Protein AF-A0A975WSJ7-F1 (afdb_monomer_lite)

Structure (mmCIF, N/CA/C/O backbone):
data_AF-A0A975WSJ7-F1
#
_entry.id   AF-A0A975WSJ7-F1
#
loop_
_atom_site.group_PDB
_atom_site.id
_atom_site.type_symbol
_atom_site.label_atom_id
_atom_site.label_alt_id
_atom_site.label_comp_id
_atom_site.label_asym_id
_atom_site.label_entity_id
_atom_site.label_seq_id
_atom_site.pdbx_PDB_ins_code
_atom_site.Cartn_x
_atom_site.Cartn_y
_atom_site.Cartn_z
_atom_site.occupancy
_atom_site.B_iso_or_equiv
_atom_site.auth_seq_id
_atom_site.auth_comp_id
_atom_site.auth_asym_id
_atom_site.auth_atom_id
_atom_site.pdbx_PDB_model_num
ATOM 1 N N . MET A 1 1 ? 7.793 27.427 -11.132 1.00 42.72 1 MET A N 1
ATOM 2 C CA . MET A 1 1 ? 8.773 26.764 -10.246 1.00 42.72 1 MET A CA 1
ATOM 3 C C . MET A 1 1 ? 7.985 26.330 -9.019 1.00 42.72 1 MET A C 1
ATOM 5 O O . MET A 1 1 ? 7.402 27.205 -8.399 1.00 42.72 1 MET A O 1
ATOM 9 N N . ARG A 1 2 ? 7.784 25.024 -8.788 1.00 55.53 2 ARG A N 1
ATOM 10 C CA . ARG A 1 2 ? 7.001 24.544 -7.627 1.00 55.53 2 ARG A CA 1
ATOM 11 C C . ARG A 1 2 ? 7.809 24.794 -6.350 1.00 55.53 2 ARG A C 1
ATOM 13 O O . ARG A 1 2 ? 9.030 24.651 -6.396 1.00 55.53 2 ARG A O 1
ATOM 20 N N . ASP A 1 3 ? 7.142 25.199 -5.273 1.00 55.47 3 ASP A N 1
ATOM 21 C CA . ASP A 1 3 ? 7.777 25.447 -3.978 1.00 55.47 3 ASP A CA 1
ATOM 22 C C . ASP A 1 3 ? 8.315 24.125 -3.410 1.00 55.47 3 ASP A C 1
ATOM 24 O O . ASP A 1 3 ? 7.569 23.172 -3.187 1.00 55.47 3 ASP A O 1
ATOM 28 N N . LEU A 1 4 ? 9.633 24.042 -3.229 1.00 57.75 4 LEU A N 1
ATOM 29 C CA . LEU A 1 4 ? 10.292 22.853 -2.687 1.00 57.75 4 LEU A CA 1
ATOM 30 C C . LEU A 1 4 ? 9.994 22.660 -1.189 1.00 57.75 4 LEU A C 1
ATOM 32 O O . LEU A 1 4 ? 10.205 21.561 -0.677 1.00 57.75 4 LEU A O 1
ATOM 36 N N . ASN A 1 5 ? 9.479 23.685 -0.498 1.00 56.44 5 ASN A N 1
ATOM 37 C CA . ASN A 1 5 ? 9.131 23.607 0.923 1.00 56.44 5 ASN A CA 1
ATOM 38 C C . ASN A 1 5 ? 7.891 22.742 1.190 1.00 56.44 5 ASN A C 1
ATOM 40 O O . ASN A 1 5 ? 7.797 22.118 2.245 1.00 56.44 5 ASN A O 1
ATOM 44 N N . GLU A 1 6 ? 6.952 22.653 0.244 1.00 58.94 6 GLU A N 1
ATOM 45 C CA . GLU A 1 6 ? 5.761 21.807 0.412 1.00 58.94 6 GLU A CA 1
ATOM 46 C C . GLU A 1 6 ? 6.108 20.314 0.327 1.00 58.94 6 GLU A C 1
ATOM 48 O O . GLU A 1 6 ? 5.535 19.497 1.047 1.00 58.94 6 GLU A O 1
ATOM 53 N N . VAL A 1 7 ? 7.090 19.949 -0.505 1.00 62.34 7 VAL A N 1
ATOM 54 C CA . VAL A 1 7 ? 7.461 18.545 -0.745 1.00 62.34 7 VAL A CA 1
ATOM 55 C C . VAL A 1 7 ? 8.227 17.948 0.442 1.00 62.34 7 VAL A C 1
ATOM 57 O O . VAL A 1 7 ? 7.993 16.798 0.808 1.00 62.34 7 VAL A O 1
ATOM 60 N N . THR A 1 8 ? 9.108 18.717 1.087 1.00 70.56 8 THR A N 1
ATOM 61 C CA . THR A 1 8 ? 9.907 18.246 2.239 1.00 70.56 8 THR A CA 1
ATOM 62 C C . THR A 1 8 ? 9.124 18.224 3.554 1.00 70.56 8 THR A C 1
ATOM 64 O O . THR A 1 8 ? 9.498 17.517 4.490 1.00 70.56 8 THR A O 1
ATOM 67 N N . SER A 1 9 ? 7.998 18.939 3.632 1.00 77.25 9 SER A N 1
ATOM 68 C CA . SER A 1 9 ? 7.127 18.951 4.813 1.00 77.25 9 SER A CA 1
ATOM 69 C C . SER A 1 9 ? 6.647 17.547 5.211 1.00 77.25 9 SER A C 1
ATOM 71 O O . SER A 1 9 ? 6.580 17.230 6.398 1.00 77.25 9 SER A O 1
ATOM 73 N N . CYS A 1 10 ? 6.392 16.665 4.237 1.00 76.75 10 CYS A N 1
ATOM 74 C CA . CYS A 1 10 ? 5.966 15.287 4.496 1.00 76.75 10 CYS A CA 1
ATOM 75 C C . CYS A 1 10 ? 7.014 14.490 5.297 1.00 76.75 10 CYS A C 1
ATOM 77 O O . CYS A 1 10 ? 6.670 13.813 6.265 1.00 76.75 10 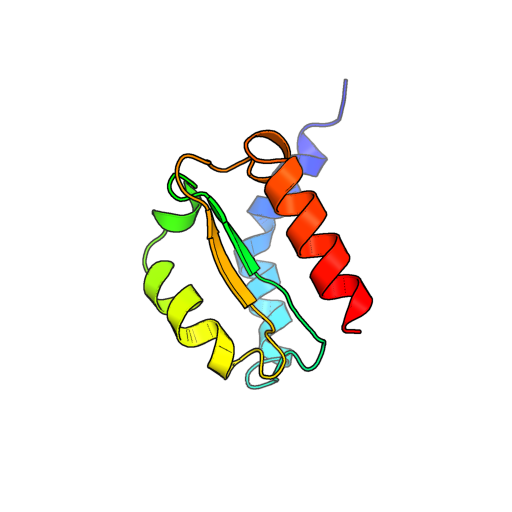CYS A O 1
ATOM 79 N N . THR A 1 11 ? 8.302 14.624 4.961 1.00 81.25 11 THR A N 1
ATOM 80 C CA . THR A 1 11 ? 9.382 13.908 5.661 1.00 81.25 11 THR A CA 1
ATOM 81 C C . THR A 1 11 ? 9.706 14.510 7.029 1.00 81.25 11 THR A C 1
ATOM 83 O O . THR A 1 11 ? 10.121 13.786 7.926 1.00 81.25 11 THR A O 1
ATOM 86 N N . ASN A 1 12 ? 9.479 15.812 7.225 1.00 89.56 12 ASN A N 1
ATOM 87 C CA . ASN A 1 12 ? 9.749 16.496 8.498 1.00 89.56 12 ASN A CA 1
ATOM 88 C C . ASN A 1 12 ? 8.734 16.162 9.604 1.00 89.56 12 ASN A C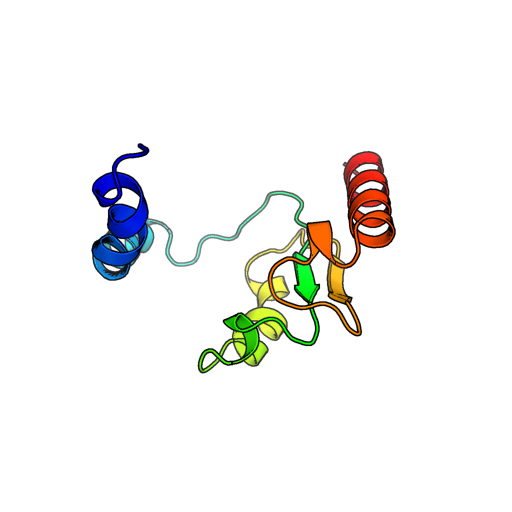 1
ATOM 90 O O . ASN A 1 12 ? 8.989 16.441 10.771 1.00 89.56 12 ASN A O 1
ATOM 94 N N . ASN A 1 13 ? 7.583 15.590 9.248 1.00 92.56 13 ASN A N 1
ATOM 95 C CA . ASN A 1 13 ? 6.493 15.311 10.182 1.00 92.56 13 ASN A CA 1
ATOM 96 C C . ASN A 1 13 ? 6.344 13.820 10.517 1.00 92.56 13 ASN A C 1
ATOM 98 O O . ASN A 1 13 ? 5.336 13.449 11.108 1.00 92.56 13 ASN A O 1
ATOM 102 N N . LEU A 1 14 ? 7.305 12.955 10.169 1.00 92.06 14 LEU A N 1
ATOM 103 C CA . LEU A 1 14 ? 7.189 11.511 10.427 1.00 92.06 14 LEU A CA 1
ATOM 104 C C . LEU A 1 14 ? 7.010 11.194 11.923 1.00 92.06 14 LEU A C 1
ATOM 106 O O . LEU A 1 14 ? 6.062 10.492 12.274 1.00 92.06 14 LEU A O 1
ATOM 110 N N . ASP A 1 15 ? 7.829 11.785 12.801 1.00 94.50 15 ASP A N 1
ATOM 111 C CA . ASP A 1 15 ? 7.713 11.593 14.257 1.00 94.50 15 ASP A CA 1
ATOM 112 C C . ASP A 1 15 ? 6.381 12.130 14.793 1.00 94.50 15 ASP A C 1
ATOM 114 O O . ASP A 1 15 ? 5.695 11.483 15.584 1.00 94.50 15 ASP A O 1
ATOM 118 N N . ARG A 1 16 ? 5.955 13.299 14.302 1.00 94.50 16 ARG A N 1
ATOM 119 C CA . ARG A 1 16 ? 4.691 13.902 14.726 1.00 94.50 16 ARG A CA 1
ATOM 120 C C . ARG A 1 16 ? 3.481 13.092 14.259 1.00 94.50 16 ARG A C 1
ATOM 122 O O . ARG A 1 16 ? 2.514 12.950 15.003 1.00 94.50 16 ARG A O 1
ATOM 129 N N . ASN A 1 17 ? 3.530 12.555 13.042 1.00 94.56 17 ASN A N 1
ATOM 130 C CA . ASN A 1 17 ? 2.497 11.672 12.512 1.00 94.56 17 ASN A CA 1
ATOM 131 C C . ASN A 1 17 ? 2.401 10.396 13.356 1.00 94.56 17 ASN A C 1
ATOM 133 O O . ASN A 1 17 ? 1.289 9.985 13.682 1.00 94.56 17 ASN A O 1
ATOM 137 N N . TRP A 1 18 ? 3.539 9.821 13.759 1.00 94.06 18 TRP A N 1
ATOM 138 C CA . TRP A 1 18 ? 3.586 8.677 14.672 1.00 94.06 18 TRP A CA 1
ATOM 139 C C . TRP A 1 18 ? 2.919 8.987 16.021 1.00 94.06 18 TRP A C 1
ATOM 141 O O . TRP A 1 18 ? 2.033 8.249 16.449 1.00 94.06 18 TRP A O 1
ATOM 151 N N . GLU A 1 19 ? 3.261 10.114 16.657 1.00 96.44 19 GLU A N 1
ATOM 152 C CA . GLU A 1 19 ? 2.648 10.539 17.927 1.00 96.44 19 GLU A CA 1
ATOM 153 C C . GLU A 1 19 ? 1.125 10.691 17.828 1.00 96.44 19 GLU A C 1
ATOM 155 O O . GLU A 1 19 ? 0.391 10.277 18.724 1.00 96.44 19 GLU A O 1
ATOM 160 N N . VAL A 1 20 ? 0.633 11.291 16.741 1.00 96.38 20 VAL A N 1
ATOM 161 C CA . VAL A 1 20 ? -0.805 11.526 16.544 1.00 96.38 20 VAL A CA 1
ATOM 162 C C . VAL A 1 20 ? -1.549 10.217 16.264 1.00 96.38 20 VAL A C 1
ATOM 164 O O . VAL A 1 20 ? -2.674 10.038 16.735 1.00 96.38 20 VAL A O 1
ATOM 167 N N . GLN A 1 21 ? -0.932 9.283 15.537 1.00 96.00 21 GLN A N 1
ATOM 168 C CA . GLN A 1 21 ? -1.526 7.981 15.226 1.00 96.00 21 GLN A CA 1
ATOM 169 C C . GLN A 1 21 ? -1.604 7.034 16.431 1.00 96.00 21 GLN A C 1
ATOM 171 O O . GLN A 1 21 ? -2.337 6.051 16.352 1.00 96.00 21 GLN A O 1
ATOM 176 N N . ALA A 1 22 ? -0.962 7.344 17.564 1.00 96.00 22 ALA A N 1
ATOM 177 C CA . ALA A 1 22 ? -1.086 6.559 18.799 1.00 96.00 22 ALA A CA 1
ATOM 178 C C . ALA A 1 22 ? -2.549 6.395 19.263 1.00 96.00 22 ALA A C 1
ATOM 180 O O . ALA A 1 22 ? -2.913 5.376 19.840 1.00 96.00 22 ALA A O 1
ATOM 181 N N . ALA A 1 23 ? -3.428 7.355 18.949 1.00 96.44 23 ALA A N 1
ATOM 182 C CA . ALA A 1 23 ? -4.862 7.246 19.235 1.00 96.44 23 ALA A CA 1
ATOM 183 C C . ALA A 1 23 ? -5.578 6.124 18.450 1.00 96.44 23 ALA A C 1
ATOM 185 O O . ALA A 1 23 ? -6.709 5.773 18.782 1.00 96.44 23 ALA A O 1
ATOM 186 N N . LEU A 1 24 ? -4.946 5.585 17.404 1.00 95.81 24 LEU A N 1
ATOM 187 C CA . LEU A 1 24 ? -5.459 4.511 16.551 1.00 95.81 24 LEU A CA 1
ATOM 188 C C . LEU A 1 24 ? -4.787 3.160 16.843 1.00 95.81 24 LEU A C 1
ATOM 190 O O . LEU A 1 24 ? -5.030 2.188 16.126 1.00 95.81 24 LEU A O 1
ATOM 194 N N . GLU A 1 25 ? -3.935 3.083 17.868 1.00 95.50 25 GLU A N 1
ATOM 195 C CA . GLU A 1 25 ? -3.215 1.860 18.211 1.00 95.50 25 GLU A CA 1
ATOM 196 C C . GLU A 1 25 ? -4.185 0.695 18.486 1.00 95.50 25 GLU A C 1
ATOM 198 O O . GLU A 1 25 ? -5.173 0.823 19.210 1.00 95.50 25 GLU A O 1
ATOM 203 N N . GLY A 1 26 ? -3.908 -0.459 17.873 1.00 94.88 26 GLY A N 1
ATOM 204 C CA . GLY A 1 26 ? -4.725 -1.669 17.995 1.00 94.88 26 GLY A CA 1
ATOM 205 C C . GLY A 1 26 ? -5.966 -1.721 17.094 1.00 94.88 26 GLY A C 1
ATOM 206 O O . GLY A 1 26 ? -6.610 -2.770 17.036 1.00 94.88 26 GLY A O 1
ATOM 207 N N . LEU A 1 27 ? -6.297 -0.648 16.366 1.00 97.06 27 LEU A N 1
ATOM 208 C CA . LEU A 1 27 ? -7.378 -0.672 15.378 1.00 97.06 27 LEU A CA 1
ATOM 209 C C . LEU A 1 27 ? -6.942 -1.366 14.079 1.00 97.06 27 LEU A C 1
ATOM 211 O O . LEU A 1 27 ? -5.783 -1.306 13.671 1.00 97.06 27 LEU A O 1
ATOM 215 N N . LEU A 1 28 ? -7.903 -2.017 13.418 1.00 97.50 28 LEU A N 1
ATOM 216 C CA . LEU A 1 28 ? -7.709 -2.674 12.124 1.00 97.50 28 LEU A CA 1
ATOM 217 C C . LEU A 1 28 ? -8.157 -1.768 10.972 1.00 97.50 28 LEU A C 1
ATOM 219 O O . LEU A 1 28 ? -9.095 -0.981 11.110 1.00 97.50 28 LEU A O 1
ATOM 223 N N . VAL A 1 29 ? -7.538 -1.940 9.804 1.00 97.06 29 VAL A N 1
ATOM 224 C CA . VAL A 1 29 ? -7.963 -1.300 8.552 1.00 97.06 29 VAL A CA 1
ATOM 225 C C . VAL A 1 29 ? -9.046 -2.165 7.901 1.00 97.06 29 VAL A C 1
ATOM 227 O O . VAL A 1 29 ? -8.747 -3.135 7.209 1.00 97.06 29 VAL A O 1
ATOM 230 N N . ASP A 1 30 ? -10.317 -1.830 8.139 1.00 96.50 30 ASP A N 1
ATOM 231 C CA . ASP A 1 30 ? -11.469 -2.653 7.721 1.00 96.50 30 ASP A CA 1
ATOM 232 C C . ASP A 1 30 ? -12.033 -2.313 6.322 1.00 96.50 30 ASP A C 1
ATOM 234 O O . ASP A 1 30 ? -13.131 -2.735 5.950 1.00 96.50 30 ASP A O 1
ATOM 238 N N . VAL A 1 31 ? -11.295 -1.550 5.517 1.00 96.56 31 VAL A N 1
ATOM 239 C CA . VAL A 1 31 ? -11.636 -1.315 4.105 1.00 96.56 31 VAL A CA 1
ATOM 240 C C . VAL A 1 31 ? -10.966 -2.371 3.219 1.00 96.56 31 VAL A C 1
ATOM 242 O O . VAL A 1 31 ? -9.845 -2.782 3.528 1.00 96.56 31 VAL A O 1
ATOM 245 N N . PRO A 1 32 ? -11.607 -2.826 2.124 1.00 97.69 32 PRO A N 1
ATOM 246 C CA .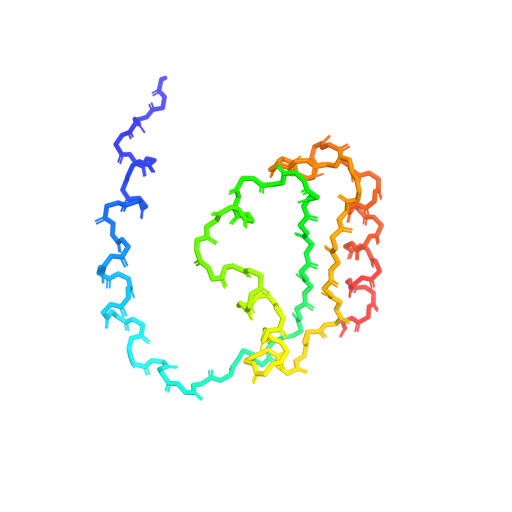 PRO A 1 32 ? -10.933 -3.654 1.130 1.00 97.69 32 PRO A CA 1
ATOM 247 C C . PRO A 1 32 ? -9.657 -2.975 0.629 1.00 97.69 32 PRO A C 1
ATOM 249 O O . PRO A 1 32 ? -9.668 -1.783 0.316 1.00 97.69 32 PRO A O 1
ATOM 252 N N . ALA A 1 33 ? -8.559 -3.724 0.558 1.00 97.81 33 ALA A N 1
ATOM 253 C CA . ALA A 1 33 ? -7.251 -3.187 0.193 1.00 97.81 33 ALA A CA 1
ATOM 254 C C . ALA A 1 33 ? -6.520 -4.084 -0.812 1.00 97.81 33 ALA A C 1
ATOM 256 O O . ALA A 1 33 ? -6.722 -5.299 -0.845 1.00 97.81 33 ALA A O 1
ATOM 257 N N . LEU A 1 34 ? -5.634 -3.475 -1.597 1.00 97.44 34 LEU A N 1
ATOM 258 C CA . LEU A 1 34 ? -4.729 -4.113 -2.551 1.00 97.44 34 LEU A CA 1
ATOM 259 C C . LEU A 1 34 ? -3.323 -3.553 -2.314 1.00 97.44 34 LEU A C 1
ATOM 261 O O . LEU A 1 34 ? -3.155 -2.335 -2.255 1.00 97.44 34 LEU A O 1
ATOM 265 N N . TYR A 1 35 ? -2.321 -4.424 -2.203 1.00 97.62 35 TYR A N 1
ATOM 266 C CA . TYR A 1 35 ? -0.917 -4.030 -2.097 1.00 97.62 35 TYR A CA 1
ATOM 267 C C . TYR A 1 35 ? -0.100 -4.582 -3.264 1.00 97.62 35 TYR A C 1
ATOM 269 O O . TYR A 1 35 ? -0.077 -5.789 -3.508 1.00 97.62 35 TYR A O 1
ATOM 277 N N . LEU A 1 36 ? 0.601 -3.689 -3.961 1.00 97.88 36 LEU A N 1
ATOM 278 C CA . LEU A 1 36 ? 1.498 -4.008 -5.067 1.00 97.88 36 LEU A CA 1
ATOM 279 C C . LEU A 1 36 ? 2.828 -3.286 -4.846 1.00 97.88 36 LEU A C 1
ATOM 281 O O . LEU A 1 36 ? 2.834 -2.095 -4.536 1.00 97.88 36 LEU A O 1
ATOM 285 N N . VAL A 1 37 ? 3.946 -3.982 -5.039 1.00 97.81 37 VAL A N 1
ATOM 286 C CA . VAL A 1 37 ? 5.295 -3.408 -4.917 1.00 97.81 37 VAL A CA 1
ATOM 287 C C . VAL A 1 37 ? 6.212 -3.951 -6.007 1.00 97.81 37 VAL A C 1
ATOM 289 O O . VAL A 1 37 ? 6.064 -5.096 -6.425 1.00 97.81 37 VAL A O 1
ATOM 292 N N . GLY A 1 38 ? 7.151 -3.145 -6.499 1.00 97.94 38 GLY A N 1
ATOM 293 C CA . GLY A 1 38 ? 8.171 -3.614 -7.437 1.00 97.94 38 GLY A CA 1
ATOM 294 C C . GLY A 1 38 ? 9.254 -4.438 -6.736 1.00 97.94 38 GLY A C 1
ATOM 295 O O . GLY A 1 38 ? 9.685 -4.096 -5.640 1.00 97.94 38 GLY A O 1
ATOM 296 N N . GLU A 1 39 ? 9.746 -5.496 -7.380 1.00 97.31 39 GLU A N 1
ATOM 297 C CA . GLU A 1 39 ? 10.868 -6.322 -6.890 1.00 97.31 39 GLU A CA 1
ATOM 298 C C . GLU A 1 39 ? 12.117 -5.501 -6.517 1.00 97.31 39 GLU A C 1
ATOM 300 O O . GLU A 1 39 ? 12.872 -5.877 -5.624 1.00 97.31 39 GLU A O 1
ATOM 305 N N . ARG A 1 40 ? 12.346 -4.379 -7.205 1.00 96.69 40 ARG A N 1
ATOM 306 C CA . ARG A 1 40 ? 13.518 -3.506 -7.043 1.00 96.69 40 ARG A CA 1
ATOM 307 C C . ARG A 1 40 ? 13.181 -2.192 -6.340 1.00 96.69 40 ARG A C 1
ATOM 309 O O . ARG A 1 40 ? 13.959 -1.242 -6.436 1.00 96.69 40 ARG A O 1
ATOM 316 N N . ASP A 1 41 ? 12.015 -2.095 -5.704 1.00 97.44 41 ASP A N 1
ATOM 317 C CA . ASP A 1 41 ? 11.616 -0.891 -4.980 1.00 97.44 41 ASP A CA 1
ATOM 318 C C . ASP A 1 41 ? 12.581 -0.629 -3.815 1.00 97.44 41 ASP A C 1
ATOM 320 O O . ASP A 1 41 ? 12.834 -1.493 -2.974 1.00 97.44 41 ASP A O 1
ATOM 324 N N . THR A 1 42 ? 13.120 0.588 -3.748 1.00 94.81 42 THR A N 1
ATOM 325 C CA . THR A 1 42 ? 14.040 1.004 -2.684 1.00 94.81 42 THR A CA 1
ATOM 326 C C . THR A 1 42 ? 13.398 0.963 -1.297 1.00 94.81 42 THR A C 1
ATOM 328 O O . THR A 1 42 ? 14.112 0.812 -0.309 1.00 94.81 42 THR A O 1
ATOM 331 N N . GLY A 1 43 ? 12.067 1.046 -1.204 1.00 92.00 43 GLY A N 1
ATOM 332 C CA . GLY A 1 43 ? 11.327 0.886 0.048 1.00 92.00 43 GLY A CA 1
ATOM 333 C C . GLY A 1 43 ? 11.517 -0.492 0.689 1.00 92.00 43 GLY A C 1
ATOM 334 O O . GLY A 1 43 ? 11.545 -0.590 1.914 1.00 92.00 43 GLY A O 1
ATOM 335 N N . LEU A 1 44 ? 11.755 -1.544 -0.106 1.00 94.94 44 LEU A N 1
ATOM 336 C CA . LEU A 1 44 ? 12.020 -2.897 0.404 1.00 94.94 44 LEU A CA 1
ATOM 337 C C . LEU A 1 44 ? 13.353 -3.003 1.160 1.00 94.94 44 LEU A C 1
ATOM 339 O O . LEU A 1 44 ? 13.528 -3.919 1.962 1.00 94.94 44 LEU A O 1
ATOM 343 N N . ALA A 1 45 ? 14.283 -2.069 0.940 1.00 94.06 45 ALA A N 1
ATOM 344 C CA . ALA A 1 45 ? 15.556 -2.020 1.655 1.00 94.06 45 ALA A CA 1
ATOM 345 C C . ALA A 1 45 ? 15.436 -1.415 3.067 1.00 94.06 45 ALA A C 1
ATOM 347 O O . ALA A 1 45 ? 16.409 -1.439 3.824 1.00 94.06 45 ALA A O 1
ATOM 348 N N . MET A 1 46 ? 14.273 -0.865 3.439 1.00 93.31 46 MET A N 1
ATOM 349 C CA . MET A 1 46 ? 14.056 -0.354 4.791 1.00 93.31 46 MET A CA 1
ATOM 350 C C . MET A 1 46 ? 14.097 -1.499 5.818 1.00 93.31 46 MET A C 1
ATOM 352 O O . MET A 1 46 ? 13.492 -2.552 5.586 1.00 93.31 46 MET A O 1
ATOM 356 N N . PRO A 1 47 ? 14.767 -1.312 6.972 1.00 94.69 47 PRO A N 1
ATOM 357 C CA . PRO A 1 47 ? 14.813 -2.330 8.016 1.00 94.69 47 PRO A CA 1
ATOM 358 C C . PRO A 1 47 ? 13.407 -2.768 8.443 1.00 94.69 47 PRO A C 1
ATOM 360 O O . PRO A 1 47 ? 12.570 -1.932 8.776 1.00 94.69 47 PRO A O 1
ATOM 363 N N . GLY A 1 48 ? 13.148 -4.077 8.438 1.00 94.19 48 GLY A N 1
ATOM 364 C CA . GLY A 1 48 ? 11.867 -4.646 8.864 1.00 94.19 48 GLY A CA 1
ATOM 365 C C . GLY A 1 48 ? 10.753 -4.638 7.809 1.00 94.19 48 GLY A C 1
ATOM 366 O O . GLY A 1 48 ? 9.653 -5.109 8.092 1.00 94.19 48 GLY A O 1
ATOM 367 N N . MET A 1 49 ? 10.983 -4.099 6.603 1.00 94.94 49 MET A N 1
ATOM 368 C CA . MET A 1 49 ? 9.909 -3.930 5.612 1.00 94.94 49 MET A CA 1
ATOM 369 C C . MET A 1 49 ? 9.323 -5.267 5.138 1.00 94.94 49 MET A C 1
ATOM 371 O O . MET A 1 49 ? 8.110 -5.391 4.977 1.00 94.94 49 MET A O 1
ATOM 375 N N . HIS A 1 50 ? 10.162 -6.290 4.966 1.00 93.38 50 HIS A N 1
ATOM 376 C CA . HIS A 1 50 ? 9.712 -7.619 4.550 1.00 93.38 50 HIS A CA 1
ATOM 377 C C . HIS A 1 50 ? 8.802 -8.255 5.608 1.00 93.38 50 HIS A C 1
ATOM 379 O O . HIS A 1 50 ? 7.759 -8.820 5.280 1.00 93.38 50 HIS A O 1
ATOM 385 N N . GLU A 1 51 ? 9.157 -8.114 6.884 1.00 95.69 51 GLU A N 1
ATOM 386 C CA . GLU A 1 51 ? 8.369 -8.587 8.016 1.00 95.69 51 GLU A CA 1
ATOM 387 C C . GLU A 1 51 ? 7.058 -7.809 8.149 1.00 95.69 51 GLU A C 1
ATOM 389 O O . GLU A 1 51 ? 6.021 -8.412 8.429 1.00 95.69 51 GLU A O 1
ATOM 394 N N . ILE A 1 52 ? 7.076 -6.492 7.925 1.00 94.94 52 ILE A N 1
ATOM 395 C CA . ILE A 1 52 ? 5.872 -5.650 7.931 1.00 94.94 52 ILE A CA 1
ATOM 396 C C . ILE A 1 52 ? 4.907 -6.101 6.831 1.00 94.94 52 ILE A C 1
ATOM 398 O O . ILE A 1 52 ? 3.741 -6.369 7.124 1.00 94.94 52 ILE A O 1
ATOM 402 N N . ILE A 1 53 ? 5.385 -6.260 5.592 1.00 95.50 53 ILE A N 1
ATOM 403 C CA . ILE A 1 53 ? 4.562 -6.711 4.458 1.00 95.50 53 ILE A CA 1
ATOM 404 C C . ILE A 1 53 ? 3.995 -8.111 4.728 1.00 95.50 53 ILE A C 1
ATOM 406 O O . ILE A 1 53 ? 2.806 -8.345 4.513 1.00 95.50 53 ILE A O 1
ATOM 410 N N . ALA A 1 54 ? 4.810 -9.030 5.257 1.00 94.56 54 ALA A N 1
ATOM 411 C CA . ALA A 1 54 ? 4.366 -10.379 5.605 1.00 94.56 54 ALA A CA 1
ATOM 412 C C 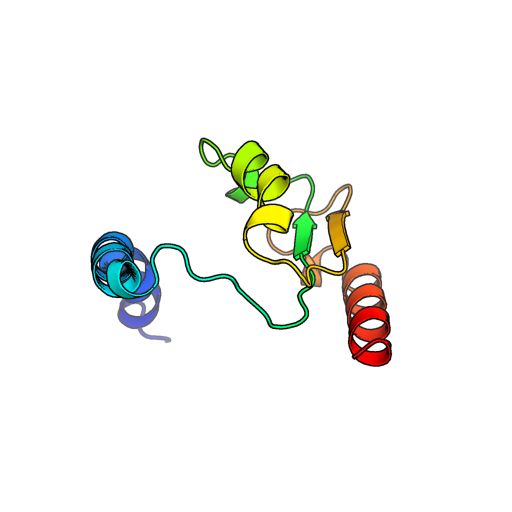. ALA A 1 54 ? 3.302 -10.391 6.722 1.00 94.56 54 ALA A C 1
ATOM 414 O O . ALA A 1 54 ? 2.406 -11.234 6.710 1.00 94.56 54 ALA A O 1
ATOM 415 N N . ASN A 1 55 ? 3.372 -9.457 7.677 1.00 95.19 55 ASN A N 1
ATOM 416 C CA . ASN A 1 55 ? 2.403 -9.335 8.771 1.00 95.19 55 ASN A CA 1
ATOM 417 C C . ASN A 1 55 ? 1.183 -8.464 8.431 1.00 95.19 55 ASN A C 1
ATOM 419 O O . ASN A 1 55 ? 0.221 -8.466 9.198 1.00 95.19 55 ASN A O 1
ATOM 423 N N . MET A 1 56 ? 1.178 -7.759 7.299 1.00 95.81 56 MET A N 1
ATOM 424 C CA . MET A 1 56 ? 0.098 -6.856 6.887 1.00 95.81 56 MET A CA 1
ATOM 425 C C . MET A 1 56 ? -1.314 -7.482 6.925 1.00 95.81 56 MET A C 1
ATOM 427 O O . MET A 1 56 ? -2.224 -6.807 7.412 1.00 95.81 56 MET A O 1
ATOM 431 N N . PRO A 1 57 ? -1.538 -8.762 6.545 1.00 95.38 57 PRO A N 1
ATOM 432 C CA . PRO A 1 57 ? -2.859 -9.390 6.671 1.00 95.38 57 PRO A CA 1
ATOM 433 C C . PRO A 1 57 ? -3.415 -9.427 8.106 1.00 95.38 57 PRO A C 1
ATOM 435 O O . PRO A 1 57 ? -4.620 -9.560 8.297 1.00 95.38 57 PRO A O 1
ATOM 438 N N . ARG A 1 58 ? -2.561 -9.303 9.135 1.00 95.75 58 ARG A N 1
ATOM 439 C CA . ARG A 1 58 ? -2.987 -9.275 10.546 1.00 95.75 58 ARG A CA 1
ATOM 440 C C . ARG A 1 58 ? -3.638 -7.951 10.943 1.00 95.75 58 ARG A C 1
ATOM 442 O O . ARG A 1 58 ? -4.425 -7.941 11.882 1.00 95.75 58 ARG A O 1
ATOM 449 N N . ILE A 1 59 ? -3.287 -6.859 10.263 1.00 96.12 59 ILE A N 1
ATOM 450 C CA . ILE A 1 59 ? -3.777 -5.499 10.549 1.00 96.12 59 ILE A CA 1
ATOM 451 C C . ILE A 1 59 ? -4.775 -4.997 9.493 1.00 96.12 59 ILE A C 1
ATOM 453 O O . ILE A 1 59 ? -5.558 -4.091 9.771 1.00 96.12 59 ILE A O 1
ATOM 457 N N . VAL A 1 60 ? -4.788 -5.614 8.305 1.00 97.56 60 VAL A N 1
ATOM 458 C CA . VAL A 1 60 ? -5.723 -5.335 7.204 1.00 97.56 60 VAL A CA 1
ATOM 459 C C . VAL A 1 60 ? -6.510 -6.614 6.870 1.00 97.56 60 VAL A C 1
ATOM 461 O O . VAL A 1 60 ? -6.143 -7.337 5.942 1.00 97.56 60 VAL A O 1
ATOM 464 N N . PRO A 1 61 ? -7.586 -6.945 7.612 1.00 96.75 61 PRO A N 1
ATOM 465 C CA . PRO A 1 61 ? -8.315 -8.207 7.443 1.00 96.75 61 PRO A CA 1
ATOM 466 C C . PRO A 1 61 ? -8.959 -8.383 6.059 1.00 96.75 61 PRO A C 1
ATOM 468 O O . PRO A 1 61 ? -9.208 -9.513 5.646 1.00 96.75 61 PRO A O 1
ATOM 471 N N . LYS A 1 62 ? -9.218 -7.287 5.332 1.00 97.19 62 LYS A N 1
ATOM 472 C CA . LYS A 1 62 ? -9.784 -7.294 3.969 1.00 97.19 62 LYS A CA 1
ATOM 473 C C . LYS A 1 62 ? -8.735 -7.007 2.887 1.00 97.19 62 LYS A C 1
ATOM 475 O O . LYS A 1 62 ? -9.046 -6.439 1.840 1.00 97.19 62 LYS A O 1
ATOM 480 N N . LEU A 1 63 ? -7.478 -7.370 3.136 1.00 96.94 63 LEU A N 1
ATOM 481 C CA . LEU A 1 63 ? -6.432 -7.321 2.120 1.00 96.94 63 LEU A CA 1
ATOM 482 C C . LEU A 1 63 ? -6.686 -8.412 1.071 1.00 96.94 63 LEU A C 1
ATOM 484 O O . LEU A 1 63 ? -6.488 -9.594 1.337 1.00 96.94 63 LEU A O 1
ATOM 488 N N . SER A 1 64 ? -7.123 -7.999 -0.115 1.00 92.81 64 SER A N 1
ATOM 489 C CA . SER A 1 64 ? -7.449 -8.895 -1.230 1.00 92.81 64 SER A CA 1
ATOM 490 C C . SER A 1 64 ? -6.207 -9.607 -1.767 1.00 92.81 64 SER A C 1
ATOM 492 O O . SER A 1 64 ? -6.189 -10.825 -1.931 1.00 92.81 64 SER A O 1
ATOM 494 N N . VAL A 1 65 ? -5.153 -8.836 -2.029 1.00 92.44 65 VAL A N 1
ATOM 495 C CA . VAL A 1 65 ? -3.944 -9.281 -2.714 1.00 92.44 65 VAL A CA 1
ATOM 496 C C . VAL A 1 65 ? -2.746 -8.481 -2.196 1.00 92.44 65 VAL A C 1
ATOM 498 O O . VAL A 1 65 ? -2.831 -7.270 -1.988 1.00 92.44 65 VAL A O 1
ATOM 501 N N . SER A 1 66 ? -1.617 -9.170 -2.020 1.00 95.62 66 SER A N 1
ATOM 502 C CA . SER A 1 66 ? -0.294 -8.593 -1.765 1.00 95.62 66 SER A CA 1
ATOM 503 C C . SER A 1 66 ? 0.702 -9.235 -2.726 1.00 95.62 66 SER A C 1
ATOM 505 O O . SER A 1 66 ? 0.923 -10.445 -2.648 1.00 95.62 66 SER A O 1
AT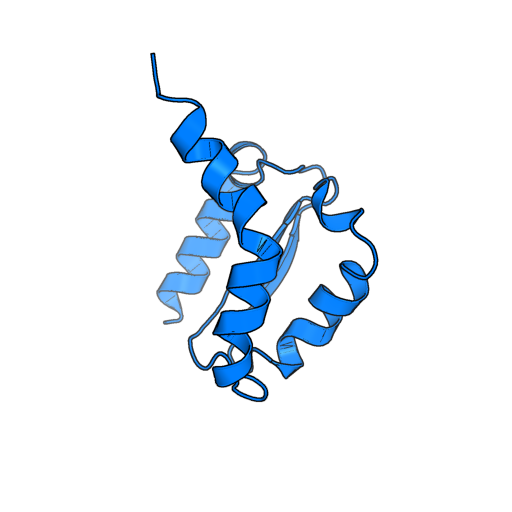OM 507 N N . GLN A 1 67 ? 1.247 -8.470 -3.674 1.00 95.56 67 GLN A N 1
ATOM 508 C CA . GLN A 1 67 ? 2.111 -9.013 -4.728 1.00 95.56 67 GLN A CA 1
ATOM 509 C C . GLN A 1 67 ? 3.362 -8.171 -4.975 1.00 95.56 67 GLN A C 1
ATOM 511 O O . GLN A 1 67 ? 3.317 -6.942 -5.028 1.00 95.56 67 GLN A O 1
ATOM 516 N N . VAL A 1 68 ? 4.473 -8.878 -5.197 1.00 96.69 68 VAL A N 1
ATOM 517 C CA . VAL A 1 68 ? 5.736 -8.314 -5.679 1.00 96.69 68 VAL A CA 1
ATOM 518 C C . VAL A 1 68 ? 5.805 -8.497 -7.194 1.00 96.69 68 VAL A C 1
ATOM 520 O O . VAL A 1 68 ? 5.705 -9.619 -7.690 1.00 96.69 68 VAL A O 1
ATOM 523 N N . VAL A 1 69 ? 5.981 -7.405 -7.932 1.00 97.38 69 VAL A N 1
ATOM 524 C CA . VAL A 1 69 ? 6.004 -7.378 -9.396 1.00 97.38 69 VAL A CA 1
ATOM 525 C C . VAL A 1 69 ? 7.449 -7.508 -9.894 1.00 97.38 69 VAL A C 1
ATOM 527 O O . VAL A 1 69 ? 8.268 -6.618 -9.633 1.00 97.38 69 VAL A O 1
ATOM 530 N N . PRO A 1 70 ? 7.793 -8.587 -10.624 1.00 96.88 70 PRO A N 1
ATOM 531 C CA . PRO A 1 70 ? 9.156 -8.818 -11.089 1.00 96.88 70 PRO A CA 1
ATOM 532 C C . PRO A 1 70 ? 9.669 -7.707 -12.006 1.00 96.88 70 PRO A C 1
ATOM 534 O O . PRO A 1 70 ? 8.938 -7.188 -12.851 1.00 96.88 70 PRO A O 1
ATOM 537 N N . ARG A 1 71 ? 10.970 -7.416 -11.916 1.00 95.88 71 ARG A N 1
ATOM 538 C CA . ARG A 1 71 ? 11.705 -6.457 -12.764 1.00 95.88 71 ARG A CA 1
ATOM 539 C C . ARG A 1 71 ? 11.258 -4.989 -12.688 1.00 95.88 71 ARG A C 1
ATOM 541 O O . ARG A 1 71 ? 11.826 -4.194 -13.434 1.00 95.88 71 ARG A O 1
ATOM 548 N N . ALA A 1 72 ? 10.305 -4.632 -11.830 1.00 97.81 72 ALA A N 1
ATOM 549 C CA . ALA A 1 72 ? 9.873 -3.253 -11.604 1.00 97.81 72 ALA A CA 1
ATOM 550 C C . ALA A 1 72 ? 10.498 -2.681 -10.321 1.00 97.81 72 ALA A C 1
ATOM 552 O O . ALA A 1 72 ? 10.750 -3.418 -9.367 1.00 97.81 72 ALA A O 1
ATOM 553 N N . GLY A 1 73 ? 10.772 -1.383 -10.312 1.00 97.00 73 GLY A N 1
ATOM 554 C CA . GLY A 1 73 ? 11.289 -0.618 -9.185 1.00 97.00 73 GLY A CA 1
ATOM 555 C C . GLY A 1 73 ? 10.224 0.235 -8.501 1.00 97.00 73 GLY A C 1
ATOM 556 O O . GLY A 1 73 ? 9.059 -0.147 -8.400 1.00 97.00 73 GLY A O 1
ATOM 557 N N . HIS A 1 74 ? 10.657 1.393 -8.001 1.00 97.44 74 HIS A N 1
ATOM 558 C CA . HIS A 1 74 ? 9.840 2.291 -7.184 1.00 97.44 74 HIS A CA 1
ATOM 559 C C . HIS A 1 74 ? 8.672 2.932 -7.948 1.00 97.44 74 HIS A C 1
ATOM 561 O O . HIS A 1 74 ? 7.624 3.219 -7.377 1.00 97.44 74 HIS A O 1
ATOM 567 N N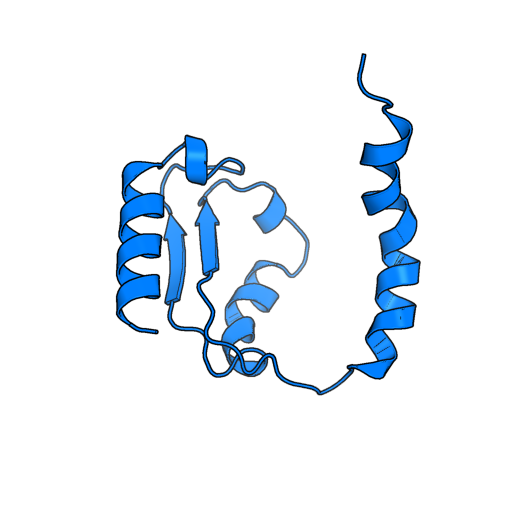 . TRP A 1 75 ? 8.815 3.136 -9.259 1.00 97.69 75 TRP A N 1
ATOM 568 C CA . TRP A 1 75 ? 7.785 3.769 -10.084 1.00 97.69 75 TRP A CA 1
ATOM 569 C C . TRP A 1 75 ? 6.898 2.707 -10.734 1.00 97.69 75 TRP A C 1
ATOM 571 O O . TRP A 1 75 ? 6.685 2.720 -11.946 1.00 97.69 75 TRP A O 1
ATOM 581 N N . LEU A 1 76 ? 6.392 1.765 -9.931 1.00 97.88 76 LEU A N 1
ATOM 582 C CA . LEU A 1 76 ? 5.729 0.540 -10.387 1.00 97.88 76 LEU A CA 1
ATOM 583 C C . LEU A 1 76 ? 4.654 0.782 -11.461 1.00 97.88 76 LEU A C 1
ATOM 585 O O . LEU A 1 76 ? 4.623 0.095 -12.478 1.00 97.88 76 LEU A O 1
ATOM 589 N N . GLN A 1 77 ? 3.805 1.791 -11.276 1.00 97.50 77 GLN A N 1
ATOM 590 C CA . GLN A 1 77 ? 2.746 2.163 -12.218 1.00 97.50 77 GLN A CA 1
ATOM 591 C C . GLN A 1 77 ? 3.263 2.684 -13.567 1.00 97.50 77 GLN A C 1
ATOM 593 O O . GLN A 1 77 ? 2.543 2.626 -14.558 1.00 97.50 77 GLN A O 1
ATOM 598 N N . GLN A 1 78 ? 4.491 3.205 -13.618 1.00 98.19 78 GLN A N 1
ATOM 599 C CA . GLN A 1 78 ? 5.153 3.626 -14.857 1.00 98.19 78 GLN A CA 1
ATOM 600 C C . GLN A 1 78 ? 5.986 2.495 -15.471 1.00 98.19 78 GLN A C 1
ATOM 602 O O . GLN A 1 78 ? 6.112 2.424 -16.690 1.00 98.19 78 GLN A O 1
ATOM 607 N N . GLU A 1 79 ? 6.547 1.615 -14.644 1.00 98.00 79 GLU A N 1
ATOM 608 C CA . GLU A 1 79 ? 7.428 0.524 -15.073 1.00 98.00 79 GLU A CA 1
ATOM 609 C C . GLU A 1 79 ? 6.661 -0.733 -15.524 1.00 98.00 79 GLU A C 1
ATOM 611 O O . GLU A 1 79 ? 7.130 -1.457 -16.402 1.00 98.00 79 GLU A O 1
ATOM 616 N N . ALA A 1 80 ? 5.473 -0.982 -14.964 1.00 97.94 80 ALA A N 1
ATOM 617 C CA . ALA A 1 80 ? 4.593 -2.100 -15.308 1.00 97.94 80 ALA A CA 1
ATOM 618 C C . ALA A 1 80 ? 3.113 -1.658 -15.441 1.00 97.94 80 ALA A C 1
ATOM 620 O O . ALA A 1 80 ? 2.241 -2.204 -14.759 1.00 97.94 80 ALA A O 1
ATOM 621 N N . PRO A 1 81 ? 2.799 -0.680 -16.315 1.00 98.06 81 PRO A N 1
ATOM 622 C CA . PRO A 1 81 ? 1.478 -0.049 -16.379 1.00 98.06 81 PRO A CA 1
ATOM 623 C C . PRO A 1 81 ? 0.349 -1.036 -16.693 1.00 98.06 81 PRO A C 1
ATOM 625 O O . PRO A 1 81 ? -0.694 -0.989 -16.049 1.00 98.06 81 PRO A O 1
ATOM 628 N N . ASP A 1 82 ? 0.553 -1.963 -17.633 1.00 98.19 82 ASP A N 1
ATOM 629 C CA . ASP A 1 82 ? -0.478 -2.935 -18.025 1.00 98.19 82 ASP A CA 1
ATOM 630 C C . ASP A 1 82 ? -0.847 -3.877 -16.873 1.00 98.19 82 ASP A C 1
ATOM 632 O O . ASP A 1 82 ? -2.024 -4.178 -16.658 1.00 98.19 82 ASP A O 1
ATOM 636 N N . PHE A 1 83 ? 0.156 -4.301 -16.099 1.00 97.88 83 PHE A N 1
ATOM 637 C CA . PHE A 1 83 ? -0.045 -5.142 -14.925 1.00 97.88 83 PHE A CA 1
ATOM 638 C C . PHE A 1 83 ? -0.814 -4.384 -13.841 1.00 97.88 83 PHE A C 1
ATOM 640 O O . PHE A 1 83 ? -1.833 -4.873 -13.357 1.00 97.88 83 PHE A O 1
ATOM 647 N N . VAL A 1 84 ? -0.364 -3.171 -13.499 1.00 98.00 84 VAL A N 1
ATOM 648 C CA . VAL A 1 84 ? -1.015 -2.345 -12.471 1.00 98.00 84 VAL A CA 1
ATOM 649 C C . VAL A 1 84 ? -2.455 -2.022 -12.864 1.00 98.00 84 VAL A C 1
ATOM 651 O O . VAL A 1 84 ? -3.357 -2.188 -12.049 1.00 98.00 84 VAL A O 1
ATOM 654 N N . ASN A 1 85 ? -2.698 -1.627 -14.115 1.00 98.31 85 ASN A N 1
ATOM 655 C CA . ASN A 1 85 ? -4.044 -1.333 -14.604 1.00 98.31 85 ASN A CA 1
ATOM 656 C C . ASN A 1 85 ? -4.962 -2.557 -14.519 1.00 98.31 85 ASN A C 1
ATOM 658 O O . ASN A 1 85 ? -6.102 -2.429 -14.077 1.00 98.31 85 ASN A O 1
ATOM 662 N N . SER A 1 86 ? -4.471 -3.735 -14.912 1.00 98.06 86 SER A N 1
ATOM 663 C CA . SER A 1 86 ? -5.252 -4.976 -14.844 1.00 98.06 86 SER A CA 1
ATOM 664 C C . SER A 1 86 ? -5.606 -5.328 -13.399 1.00 98.06 86 SER A C 1
ATOM 666 O O . SER A 1 86 ? -6.781 -5.524 -13.098 1.00 98.06 86 SER A O 1
ATOM 668 N N . ALA A 1 87 ? -4.625 -5.292 -12.491 1.00 97.50 87 ALA A N 1
ATOM 669 C CA . ALA A 1 87 ? -4.833 -5.567 -11.070 1.00 97.50 87 ALA A CA 1
ATOM 670 C C . ALA A 1 87 ? -5.816 -4.580 -10.416 1.00 97.50 87 ALA A C 1
ATOM 672 O O . ALA A 1 87 ? -6.663 -4.983 -9.621 1.00 97.50 87 ALA A O 1
ATOM 673 N N . LEU A 1 88 ? -5.747 -3.291 -10.771 1.00 97.81 88 LEU A N 1
ATOM 674 C CA . LEU A 1 88 ? -6.697 -2.286 -10.291 1.00 97.81 88 LEU A CA 1
ATOM 675 C C . LEU A 1 88 ? -8.113 -2.538 -10.818 1.00 97.81 88 LEU A C 1
ATOM 677 O O . LEU A 1 88 ? -9.066 -2.449 -10.051 1.00 97.81 88 LEU A O 1
ATOM 681 N N . ILE A 1 89 ? -8.272 -2.850 -12.107 1.00 98.19 89 ILE A N 1
ATOM 682 C CA . ILE A 1 89 ? -9.589 -3.131 -12.699 1.00 98.19 89 ILE A CA 1
ATOM 683 C C . ILE A 1 89 ? -10.214 -4.379 -12.069 1.00 98.19 89 ILE A C 1
ATOM 685 O O . ILE A 1 89 ? -11.411 -4.371 -11.796 1.00 98.19 89 ILE A O 1
ATOM 689 N N . GLU A 1 90 ? -9.430 -5.435 -11.850 1.00 97.44 90 GLU A N 1
ATOM 690 C CA . GLU A 1 90 ? -9.884 -6.649 -11.164 1.00 97.44 90 GLU A CA 1
ATOM 691 C C . GLU A 1 90 ? -10.314 -6.337 -9.731 1.00 97.44 90 GLU A C 1
ATOM 693 O O . GLU A 1 90 ? -11.461 -6.595 -9.379 1.00 97.44 90 GLU A O 1
ATOM 698 N N . PHE A 1 91 ? -9.461 -5.667 -8.952 1.00 97.69 91 PHE A N 1
ATOM 699 C CA . PHE A 1 91 ? -9.788 -5.271 -7.583 1.00 97.69 91 PHE A CA 1
ATOM 700 C C . PHE A 1 91 ? -11.079 -4.448 -7.504 1.00 97.69 91 PHE A C 1
ATOM 702 O O . PHE A 1 91 ? -11.933 -4.739 -6.677 1.00 97.69 91 PHE A O 1
ATOM 709 N N . LEU A 1 92 ? -11.255 -3.457 -8.384 1.00 97.31 92 LEU A N 1
ATOM 710 C CA . LEU A 1 92 ? -12.442 -2.594 -8.394 1.00 97.31 92 LEU A CA 1
ATOM 711 C C . LEU A 1 92 ? -13.728 -3.314 -8.821 1.00 97.31 92 LEU A C 1
ATOM 713 O O . LEU A 1 92 ? -14.811 -2.848 -8.477 1.00 97.31 92 LEU A O 1
ATOM 717 N N . ARG A 1 93 ? -13.639 -4.403 -9.593 1.00 97.00 93 ARG A N 1
ATOM 718 C CA . ARG A 1 93 ? -14.806 -5.221 -9.968 1.00 97.00 93 ARG A CA 1
ATOM 719 C C . ARG A 1 93 ? -15.297 -6.102 -8.823 1.00 97.00 93 ARG A C 1
ATOM 721 O O . ARG A 1 93 ? -16.467 -6.471 -8.836 1.00 97.00 93 ARG A O 1
ATOM 728 N N . ASP A 1 94 ? -14.416 -6.404 -7.876 1.00 92.00 94 ASP A N 1
ATOM 729 C CA . ASP A 1 94 ? -14.679 -7.275 -6.731 1.00 92.00 94 ASP A CA 1
ATOM 730 C C . ASP A 1 94 ? -15.085 -6.497 -5.457 1.00 92.00 94 ASP A C 1
ATOM 732 O O . ASP A 1 94 ? -15.225 -7.099 -4.388 1.00 92.00 94 ASP A O 1
ATOM 736 N N . LEU A 1 95 ? -15.278 -5.171 -5.558 1.00 90.44 95 LEU A N 1
ATOM 737 C CA . LEU A 1 95 ? -15.810 -4.299 -4.494 1.00 90.44 95 LEU A CA 1
ATOM 738 C C . LEU A 1 95 ? -17.342 -4.243 -4.502 1.00 90.44 95 LEU A C 1
ATOM 740 O O . LEU A 1 95 ? -17.916 -4.261 -3.387 1.00 90.44 95 LEU A O 1
#

Radius of gyration: 15.89 Å; chains: 1; bounding box: 31×37×37 Å

pLDDT: mean 92.26, std 11.34, range [42.72, 98.31]

Organism: NCBI:txid164546

Foldseek 3Di:
DDDPVVVCVVVVCPVVVVVVCVVVPPAADADADEAEFEPAEPQCVPPCPVVCLVCNCVRHVNDPYHDYDYPDYNVNCVRPVVVVVVVVVVSVVVD

Secondary structure (DSSP, 8-state):
---HHHHHHHHHTHHHHHHHHGGGTT----S-EEEEEETT-GGGGSTTHHHHHHHGGGT-TTEEEEEEETT--S-HHHHSHHHHHHHHHHHHHT-

Sequence (95 aa):
MRDLNEVTSCTNNLDRNWEVQAALEGLLVDVPALYLVGERDTGLAMPGMHEIIANMPRIVPKLSVSQVVPRAGHWLQQEAPDFVNSALIEFLRDL

InterPro domains:
  IPR000639 Epoxide hydrolase-like [PR00412] (31-47)
  IPR000639 Epoxide hydrolase-like [PR00412] (69-91)
  IPR029058 Alpha/Beta hydrolase fold [G3DSA:3.40.50.1820] (2-95)
  IPR029058 Alpha/Beta hydrolase fold [SSF53474] (16-94)